Protein AF-A0A4Q3UBK6-F1 (afdb_monomer_lite)

Secondary structure (DSSP, 8-state):
-BTTB---HHHH---TTEEEEEEEEE-TT--EEEEEEETTEEEEEEE-PPPPP-HHHHHHHHHHHHHHHHHH--

pLDDT: mean 84.37, std 10.15, range [58.03, 97.06]

Foldseek 3Di:
DPPPDDDDPVVQPPDPQWDFDDFDDADPQRWTWGWTGGNNHTDIDIDHDDDDPPPVVVVVVVVVVVVVVVVVVD

Sequence (74 aa):
WKDGQAYDLTSLLGSSDWQLYSATGIDDDGTIVGFGSYKGEYAAFRMTPQAVPEPASMLALGLGAVALLRRRAR

Structure (mmCIF, N/CA/C/O backbone):
data_AF-A0A4Q3UBK6-F1
#
_entry.id   AF-A0A4Q3UBK6-F1
#
loop_
_atom_site.group_PDB
_atom_site.id
_atom_site.type_symbol
_atom_site.label_atom_id
_atom_site.label_alt_id
_atom_site.label_comp_id
_atom_site.label_asym_id
_atom_site.label_entity_id
_atom_site.label_seq_id
_atom_site.pdbx_PDB_ins_code
_atom_site.Cartn_x
_atom_site.Cartn_y
_atom_site.Cartn_z
_atom_site.occupancy
_atom_site.B_iso_or_equiv
_atom_site.auth_seq_id
_atom_site.auth_comp_id
_atom_site.auth_asym_id
_atom_site.auth_atom_id
_atom_site.pdbx_PDB_model_num
ATOM 1 N N . TRP A 1 1 ? -1.532 9.745 3.403 1.00 58.03 1 TRP A N 1
ATOM 2 C CA . TRP A 1 1 ? -1.402 10.831 4.390 1.00 58.03 1 TRP A CA 1
ATOM 3 C C . TRP A 1 1 ? -2.519 10.650 5.395 1.00 58.03 1 TRP A C 1
ATOM 5 O O . TRP A 1 1 ? -3.673 10.649 4.985 1.00 58.03 1 TRP A O 1
ATOM 15 N N . LYS A 1 2 ? -2.198 10.383 6.658 1.00 59.22 2 LYS A N 1
ATOM 16 C CA . LYS A 1 2 ? -3.185 10.233 7.733 1.00 59.22 2 LYS A CA 1
ATOM 17 C C . LYS A 1 2 ? -2.638 10.974 8.946 1.00 59.22 2 LYS A C 1
ATOM 19 O O . LYS A 1 2 ? -1.461 10.821 9.252 1.00 59.22 2 LYS A O 1
ATOM 24 N N . ASP A 1 3 ? -3.447 11.840 9.548 1.00 74.88 3 ASP A N 1
ATOM 25 C CA . ASP A 1 3 ? -3.076 12.623 10.737 1.00 74.88 3 ASP A CA 1
ATOM 26 C C . ASP A 1 3 ? -1.783 13.452 10.575 1.00 74.88 3 ASP A C 1
ATOM 28 O O . ASP A 1 3 ? -0.989 13.594 11.502 1.00 74.88 3 ASP A O 1
ATOM 32 N N . GLY A 1 4 ? -1.528 13.985 9.373 1.00 79.81 4 GLY A N 1
ATOM 33 C CA . GLY A 1 4 ? -0.302 14.743 9.095 1.00 79.81 4 GLY A CA 1
ATOM 34 C C . GLY A 1 4 ? 0.919 13.893 8.737 1.00 79.81 4 GLY A C 1
ATOM 35 O O . GLY A 1 4 ? 1.947 14.454 8.365 1.00 79.81 4 GLY A O 1
ATOM 36 N N . GLN A 1 5 ? 0.820 12.561 8.796 1.00 77.38 5 GLN A N 1
ATOM 37 C CA . GLN A 1 5 ? 1.930 11.653 8.520 1.00 77.38 5 GLN A CA 1
ATOM 38 C C . GLN A 1 5 ? 1.831 11.021 7.129 1.00 77.38 5 GLN A C 1
ATOM 40 O O . GLN A 1 5 ? 0.784 10.522 6.691 1.00 77.38 5 GLN A O 1
ATOM 45 N N . ALA A 1 6 ? 2.958 11.042 6.418 1.00 76.19 6 ALA A N 1
ATOM 46 C CA . ALA A 1 6 ? 3.180 10.225 5.238 1.00 76.19 6 ALA A CA 1
ATOM 47 C C . ALA A 1 6 ? 3.658 8.837 5.683 1.00 76.19 6 ALA A C 1
ATOM 49 O O . ALA A 1 6 ? 4.531 8.728 6.539 1.00 76.19 6 ALA A O 1
ATOM 50 N N . TYR A 1 7 ? 3.082 7.794 5.093 1.00 75.00 7 TYR A N 1
ATOM 51 C CA . TYR A 1 7 ? 3.473 6.410 5.337 1.00 75.00 7 TYR A CA 1
ATOM 52 C C . TYR A 1 7 ? 4.164 5.878 4.091 1.00 75.00 7 TYR A C 1
ATOM 54 O O . TYR A 1 7 ? 3.702 6.140 2.978 1.00 75.00 7 TYR A O 1
ATOM 62 N N . ASP A 1 8 ? 5.250 5.131 4.281 1.00 78.50 8 ASP A N 1
ATOM 63 C CA . ASP A 1 8 ? 5.860 4.376 3.193 1.00 78.50 8 ASP A CA 1
ATOM 64 C C . ASP A 1 8 ? 4.937 3.212 2.833 1.00 78.50 8 ASP A C 1
ATOM 66 O O . ASP A 1 8 ? 4.662 2.336 3.656 1.00 78.50 8 ASP A O 1
ATOM 70 N N . LEU A 1 9 ? 4.459 3.212 1.594 1.00 78.06 9 LEU A N 1
ATOM 71 C CA . LEU A 1 9 ? 3.569 2.187 1.070 1.00 78.06 9 LEU A CA 1
ATOM 72 C C . LEU A 1 9 ? 4.201 0.792 1.116 1.00 78.06 9 LEU A C 1
ATOM 74 O O . LEU A 1 9 ? 3.512 -0.190 1.380 1.00 78.06 9 LEU A O 1
ATOM 78 N N . THR A 1 10 ? 5.517 0.717 0.919 1.00 76.50 10 THR A N 1
ATOM 79 C CA . THR A 1 10 ? 6.288 -0.529 0.963 1.00 76.50 10 THR A CA 1
ATOM 80 C C . THR A 1 10 ? 6.248 -1.141 2.359 1.00 76.50 10 THR A C 1
ATOM 82 O O . THR A 1 10 ? 6.091 -2.347 2.494 1.00 76.50 10 THR A O 1
ATOM 85 N N . SER A 1 11 ? 6.297 -0.311 3.408 1.00 75.00 11 SER A N 1
ATOM 86 C CA . SER A 1 11 ? 6.241 -0.773 4.804 1.00 75.00 11 SER A CA 1
ATOM 87 C C . SER A 1 11 ? 4.909 -1.430 5.190 1.00 75.00 11 SER A C 1
ATOM 89 O O . SER A 1 11 ?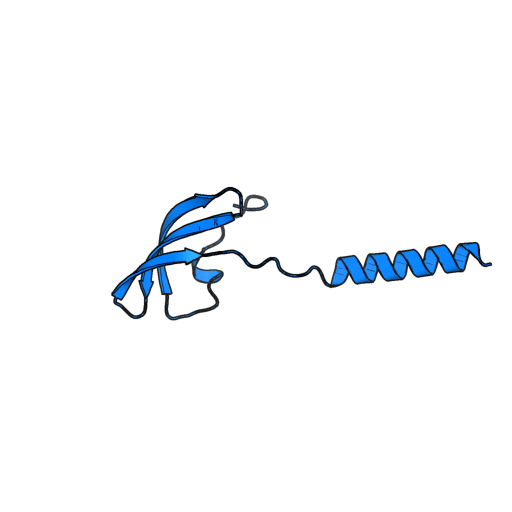 4.846 -2.169 6.170 1.00 75.00 11 SER A O 1
ATOM 91 N N . LEU A 1 12 ? 3.847 -1.174 4.418 1.00 74.31 12 LEU A N 1
ATOM 92 C CA . LEU A 1 12 ? 2.512 -1.733 4.638 1.00 74.31 12 LEU A CA 1
ATOM 93 C C . LEU A 1 12 ? 2.305 -3.057 3.894 1.00 74.31 12 LEU A C 1
ATOM 95 O O . LEU A 1 12 ? 1.413 -3.833 4.238 1.00 74.31 12 LEU A O 1
ATOM 99 N N . LEU A 1 13 ? 3.132 -3.330 2.884 1.00 72.88 13 LEU A N 1
ATOM 100 C CA . LEU A 1 13 ? 3.174 -4.615 2.214 1.00 72.88 13 LEU A CA 1
ATOM 101 C C . LEU A 1 13 ? 3.966 -5.569 3.105 1.00 72.88 13 LEU A C 1
ATOM 103 O O . LEU A 1 13 ? 5.189 -5.548 3.126 1.00 72.88 13 LEU A O 1
ATOM 107 N N . GLY A 1 14 ? 3.284 -6.457 3.828 1.00 69.00 14 GLY A N 1
ATOM 108 C CA . GLY A 1 14 ? 3.929 -7.533 4.597 1.00 69.00 14 GLY A CA 1
ATOM 109 C C . GLY A 1 14 ? 4.676 -8.574 3.740 1.00 69.00 14 GLY A C 1
ATOM 110 O 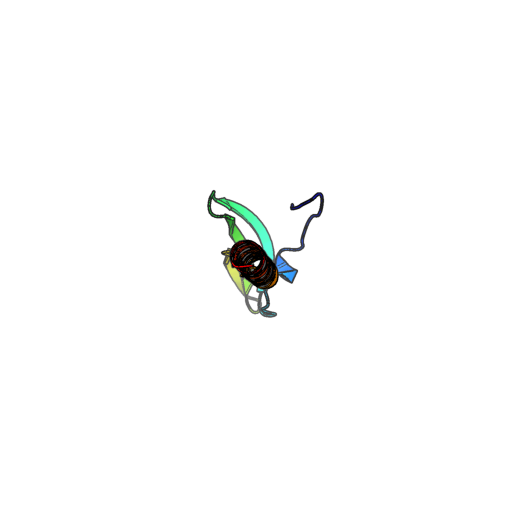O . GLY A 1 14 ? 4.851 -9.706 4.179 1.00 69.00 14 GLY A O 1
ATOM 111 N N . SER A 1 15 ? 5.060 -8.231 2.507 1.00 71.44 15 SER A N 1
ATOM 112 C CA . SER A 1 15 ? 5.742 -9.079 1.536 1.00 71.44 15 SER A CA 1
ATOM 113 C C . SER A 1 15 ? 7.066 -8.443 1.128 1.00 71.44 15 SER A C 1
ATOM 115 O O . SER A 1 15 ? 7.098 -7.329 0.613 1.00 71.44 15 SER A O 1
ATOM 117 N N . SER A 1 16 ? 8.153 -9.190 1.309 1.00 77.94 16 SER A N 1
ATOM 118 C CA . SER A 1 16 ? 9.508 -8.805 0.898 1.00 77.94 16 SER A CA 1
ATOM 119 C C . SER A 1 16 ? 9.755 -8.909 -0.611 1.00 77.94 16 SER A C 1
ATOM 121 O O . SER A 1 16 ? 10.821 -8.520 -1.075 1.00 77.94 16 SER A O 1
ATOM 123 N N . ASP A 1 17 ? 8.810 -9.465 -1.375 1.00 89.94 17 ASP A N 1
ATOM 124 C CA . ASP A 1 17 ? 8.988 -9.732 -2.809 1.00 89.94 17 ASP A CA 1
ATOM 125 C C . ASP A 1 17 ? 8.715 -8.506 -3.691 1.00 89.94 17 ASP A C 1
ATOM 127 O O . ASP A 1 17 ? 9.060 -8.513 -4.875 1.00 89.94 17 ASP A O 1
ATOM 131 N N . TRP A 1 18 ? 8.065 -7.479 -3.137 1.00 90.75 18 TRP A N 1
ATOM 132 C CA . TRP A 1 18 ? 7.716 -6.255 -3.846 1.00 90.75 18 TRP A CA 1
ATOM 133 C C . TRP A 1 18 ? 8.669 -5.117 -3.494 1.00 90.75 18 TRP A C 1
ATOM 135 O O . TRP A 1 18 ? 8.852 -4.774 -2.329 1.00 90.75 18 TRP A O 1
ATOM 145 N N . GLN A 1 19 ? 9.189 -4.459 -4.524 1.00 91.00 19 GLN A N 1
ATOM 146 C CA . GLN A 1 19 ? 9.797 -3.139 -4.429 1.00 91.00 19 GLN A CA 1
ATOM 147 C C . GLN A 1 19 ? 8.907 -2.153 -5.184 1.00 91.00 19 GLN A C 1
ATOM 149 O O . GLN A 1 19 ? 8.805 -2.219 -6.406 1.00 91.00 19 GLN A O 1
ATOM 154 N N . LEU A 1 20 ? 8.235 -1.244 -4.479 1.00 91.75 20 LEU A N 1
ATOM 155 C CA . LEU A 1 20 ? 7.350 -0.272 -5.122 1.00 91.75 20 LEU A CA 1
ATOM 156 C C . LEU A 1 20 ? 8.142 0.950 -5.593 1.00 91.75 20 LEU A C 1
ATOM 158 O O . LEU A 1 20 ? 8.990 1.457 -4.865 1.00 91.75 20 LEU A O 1
ATOM 162 N N . TYR A 1 21 ? 7.848 1.441 -6.798 1.00 92.69 21 TYR A N 1
ATOM 163 C CA . TYR A 1 21 ? 8.510 2.628 -7.351 1.00 92.69 21 TYR A CA 1
ATOM 164 C C . TYR A 1 21 ? 7.605 3.852 -7.333 1.00 92.69 21 TYR A C 1
ATOM 166 O O . TYR A 1 21 ? 8.041 4.942 -6.969 1.00 92.69 21 TYR A O 1
ATOM 174 N N . SER A 1 22 ? 6.341 3.693 -7.726 1.00 91.94 22 SER A N 1
ATOM 175 C CA . SER A 1 22 ? 5.392 4.801 -7.740 1.00 91.94 22 SER A CA 1
ATOM 176 C C . SER A 1 22 ? 3.959 4.308 -7.603 1.00 91.94 22 SER A C 1
ATOM 178 O O . SER A 1 22 ? 3.555 3.356 -8.273 1.00 91.94 22 SER A O 1
ATOM 180 N N . ALA A 1 23 ? 3.192 4.990 -6.754 1.00 92.12 23 ALA A N 1
ATOM 181 C CA . ALA A 1 23 ? 1.738 4.941 -6.775 1.00 92.12 23 ALA A CA 1
ATOM 182 C C . ALA A 1 23 ? 1.234 6.021 -7.739 1.00 92.12 23 ALA A C 1
ATOM 184 O O . ALA A 1 23 ? 1.614 7.186 -7.623 1.00 92.12 23 ALA A O 1
ATOM 185 N N . THR A 1 24 ? 0.393 5.632 -8.691 1.00 95.31 24 THR A N 1
ATOM 186 C CA . THR A 1 24 ? -0.080 6.505 -9.774 1.00 95.31 24 THR A CA 1
ATOM 187 C C . THR A 1 24 ? -1.546 6.894 -9.631 1.00 95.31 24 THR A C 1
ATOM 189 O O . THR A 1 24 ? -1.985 7.839 -10.282 1.00 95.31 24 THR A O 1
ATOM 192 N N . GLY A 1 25 ? -2.306 6.206 -8.775 1.00 93.56 25 GLY A N 1
ATOM 193 C CA . GLY A 1 25 ? -3.712 6.513 -8.543 1.00 93.56 25 GLY A CA 1
ATOM 194 C C . GLY A 1 25 ? -4.267 5.876 -7.276 1.00 93.56 25 GLY A C 1
ATOM 195 O O . GLY A 1 25 ? -3.722 4.897 -6.761 1.00 93.56 25 GLY A O 1
ATOM 196 N N . ILE A 1 26 ? -5.366 6.454 -6.799 1.00 92.81 26 ILE A N 1
ATOM 197 C CA . ILE A 1 26 ? -6.189 5.950 -5.703 1.00 92.81 26 ILE A CA 1
ATOM 198 C C . ILE A 1 26 ? -7.667 6.151 -6.065 1.00 92.81 26 ILE A C 1
ATOM 200 O O . ILE A 1 26 ? -7.999 7.188 -6.640 1.00 92.81 26 ILE A O 1
ATOM 204 N N . ASP A 1 27 ? -8.521 5.165 -5.785 1.00 91.25 27 ASP A N 1
ATOM 205 C CA . ASP A 1 27 ? -9.980 5.281 -5.945 1.00 91.25 27 ASP A CA 1
ATOM 206 C C . ASP A 1 27 ? -10.699 5.574 -4.614 1.00 91.25 27 ASP A C 1
ATOM 208 O O . ASP A 1 27 ? -10.074 5.625 -3.551 1.00 91.25 27 ASP A O 1
ATOM 212 N N . ASP A 1 28 ? -12.017 5.792 -4.679 1.00 90.00 28 ASP A N 1
ATOM 213 C CA . ASP A 1 28 ? -12.851 6.167 -3.525 1.00 90.00 28 ASP A CA 1
ATOM 214 C C . ASP A 1 28 ? -12.908 5.079 -2.438 1.00 90.00 28 ASP A C 1
ATOM 216 O O . ASP A 1 28 ? -13.109 5.388 -1.262 1.00 90.00 28 ASP A O 1
ATOM 220 N N . ASP A 1 29 ? -12.665 3.819 -2.807 1.00 88.38 29 ASP A N 1
ATOM 221 C CA . ASP A 1 29 ? -12.585 2.690 -1.875 1.00 88.38 29 ASP A CA 1
ATOM 222 C C . ASP A 1 29 ? -11.192 2.571 -1.222 1.00 88.38 29 ASP A C 1
ATOM 224 O O . ASP A 1 29 ? -10.937 1.678 -0.409 1.00 88.38 29 ASP A O 1
ATOM 228 N N . GLY A 1 30 ? -10.264 3.470 -1.567 1.00 85.81 30 GLY A N 1
ATOM 229 C CA . GLY A 1 30 ? -8.893 3.472 -1.072 1.00 85.81 30 GLY A CA 1
ATOM 230 C C . GLY A 1 30 ? -7.993 2.441 -1.751 1.00 85.81 30 GLY A C 1
ATOM 231 O O . GLY A 1 30 ? -6.898 2.168 -1.250 1.00 85.81 30 GLY A O 1
ATOM 232 N N . THR A 1 31 ? -8.412 1.864 -2.881 1.00 90.44 31 THR A N 1
ATOM 233 C CA . THR A 1 31 ? -7.548 1.008 -3.698 1.00 90.44 31 THR A CA 1
ATOM 234 C C . THR A 1 31 ? -6.453 1.858 -4.314 1.00 90.44 31 THR A C 1
ATOM 236 O O . THR A 1 31 ? -6.729 2.856 -4.971 1.00 90.44 31 THR A O 1
ATOM 239 N N . ILE A 1 32 ? -5.205 1.428 -4.170 1.00 91.25 32 ILE A N 1
ATOM 240 C CA . ILE A 1 32 ? -4.041 2.113 -4.728 1.00 91.25 32 ILE A CA 1
ATOM 241 C C . ILE A 1 32 ? -3.508 1.309 -5.913 1.00 91.25 32 ILE A C 1
ATOM 243 O O . ILE A 1 32 ? -3.337 0.091 -5.823 1.00 91.25 32 ILE A O 1
ATOM 247 N N . VAL A 1 33 ? -3.219 1.991 -7.019 1.00 94.25 33 VAL A N 1
ATOM 248 C CA . VAL A 1 33 ? -2.575 1.411 -8.206 1.00 94.25 33 VAL A CA 1
ATOM 249 C C . VAL A 1 33 ? -1.217 2.053 -8.458 1.00 94.25 33 VAL A C 1
ATOM 251 O O . VAL A 1 33 ? -0.975 3.205 -8.088 1.00 94.25 33 VAL A O 1
ATOM 254 N N . GLY A 1 34 ? -0.317 1.305 -9.089 1.00 94.88 34 GLY A N 1
ATOM 255 C CA . GLY A 1 34 ? 1.026 1.780 -9.386 1.00 94.88 34 GLY A CA 1
ATOM 256 C C . GLY A 1 34 ? 1.895 0.724 -10.046 1.00 94.88 34 GLY A C 1
ATOM 257 O O . GLY A 1 34 ? 1.401 -0.277 -10.571 1.00 94.88 34 GLY A O 1
ATOM 258 N N . PHE A 1 35 ? 3.203 0.948 -10.009 1.00 95.31 35 PHE A N 1
ATOM 259 C CA . PHE A 1 35 ? 4.189 0.022 -10.551 1.00 95.31 35 PHE A CA 1
ATOM 260 C C . PHE A 1 35 ? 5.412 -0.121 -9.643 1.00 95.31 35 PHE A C 1
ATOM 262 O O . PHE A 1 35 ? 5.735 0.747 -8.823 1.00 95.31 35 PHE A O 1
ATOM 269 N N . GLY A 1 36 ? 6.098 -1.243 -9.812 1.00 94.06 36 GLY A N 1
ATOM 270 C CA . GLY A 1 36 ? 7.257 -1.637 -9.031 1.00 94.06 36 GLY A CA 1
ATOM 271 C C . GLY A 1 36 ? 7.995 -2.799 -9.682 1.00 94.06 36 GLY A C 1
ATOM 272 O O . GLY A 1 36 ? 7.811 -3.091 -10.864 1.00 94.06 36 GLY A O 1
ATOM 273 N N . SER A 1 37 ? 8.797 -3.487 -8.882 1.00 94.50 37 SER A N 1
ATOM 274 C CA . SER A 1 37 ? 9.372 -4.781 -9.207 1.00 94.50 37 SER A CA 1
ATOM 275 C C . SER A 1 37 ? 8.797 -5.855 -8.289 1.00 94.50 37 SER A C 1
ATOM 277 O O . SER A 1 37 ? 8.755 -5.674 -7.072 1.00 94.50 37 SER A O 1
ATOM 279 N N . TYR A 1 38 ? 8.365 -6.970 -8.870 1.00 92.81 38 TYR A N 1
ATOM 280 C CA . TYR A 1 38 ? 8.013 -8.190 -8.159 1.00 92.81 38 TYR A CA 1
ATOM 281 C C . TYR A 1 38 ? 9.072 -9.245 -8.463 1.00 92.81 38 TYR A C 1
ATOM 283 O O . TYR A 1 38 ? 9.209 -9.681 -9.605 1.00 92.81 38 TYR A O 1
ATOM 291 N N . LYS A 1 39 ? 9.848 -9.640 -7.448 1.00 93.56 39 LYS A N 1
ATOM 292 C CA . LYS A 1 39 ? 10.952 -10.610 -7.586 1.00 93.56 39 LYS A CA 1
ATOM 293 C C . LYS A 1 39 ? 11.973 -10.249 -8.678 1.00 93.56 39 LYS A C 1
ATOM 295 O O . LYS A 1 39 ? 12.498 -11.130 -9.350 1.00 93.56 39 LYS A O 1
ATOM 300 N N . GLY A 1 40 ? 12.263 -8.961 -8.849 1.00 94.19 40 GLY A N 1
ATOM 301 C CA . GLY A 1 40 ? 13.212 -8.465 -9.853 1.00 94.19 40 GLY A CA 1
ATOM 302 C C . GLY A 1 40 ? 12.573 -8.090 -11.192 1.00 94.19 40 GLY A C 1
ATOM 303 O O . GLY A 1 40 ? 13.175 -7.338 -11.950 1.00 94.19 40 GLY A O 1
ATOM 304 N N . GLU A 1 41 ? 11.326 -8.492 -11.446 1.00 97.06 41 GLU A N 1
ATOM 305 C CA . GLU A 1 41 ? 10.626 -8.216 -12.703 1.00 97.06 41 GLU A CA 1
ATOM 306 C C . GLU A 1 41 ? 9.703 -7.006 -12.585 1.00 97.06 41 GLU A C 1
ATOM 308 O O . GLU A 1 41 ? 8.982 -6.858 -11.599 1.00 97.06 41 GLU A O 1
ATOM 313 N N . TYR A 1 42 ? 9.702 -6.133 -13.591 1.00 97.06 42 TYR A N 1
ATOM 314 C CA . TYR A 1 42 ? 8.855 -4.943 -13.584 1.00 97.06 42 TYR A CA 1
ATOM 315 C C . TYR A 1 42 ? 7.374 -5.328 -13.705 1.00 97.06 42 TYR A C 1
ATOM 317 O O . TYR A 1 42 ? 6.981 -6.043 -14.627 1.00 97.06 42 TYR A O 1
ATOM 325 N N . ALA A 1 43 ? 6.544 -4.842 -12.784 1.00 96.19 43 ALA A N 1
ATOM 326 C CA . ALA A 1 43 ? 5.138 -5.217 -12.698 1.00 96.19 43 ALA A CA 1
ATOM 327 C C . ALA A 1 43 ? 4.257 -4.064 -12.197 1.00 96.19 43 ALA A C 1
ATOM 329 O O . ALA A 1 43 ? 4.672 -3.232 -11.386 1.00 96.19 43 ALA A O 1
ATOM 330 N N . ALA A 1 44 ? 3.006 -4.047 -12.660 1.00 95.75 44 ALA A N 1
ATOM 331 C CA . ALA A 1 44 ? 1.958 -3.213 -12.085 1.00 95.75 44 ALA A CA 1
ATOM 332 C C . ALA A 1 44 ? 1.383 -3.879 -10.826 1.00 95.75 44 ALA A C 1
ATOM 334 O O . ALA A 1 44 ? 1.283 -5.105 -10.761 1.00 95.75 44 ALA A O 1
ATOM 335 N N . PHE A 1 45 ? 0.961 -3.078 -9.848 1.00 91.81 45 PHE A N 1
ATOM 336 C CA . PHE A 1 45 ? 0.292 -3.571 -8.646 1.00 91.81 45 PHE A CA 1
ATOM 337 C C . PHE A 1 45 ? -1.066 -2.898 -8.439 1.00 91.81 45 PHE A C 1
ATOM 339 O O . PHE A 1 45 ? -1.286 -1.745 -8.815 1.00 91.81 45 PHE A O 1
ATOM 346 N N . ARG A 1 46 ? -1.962 -3.637 -7.780 1.00 92.44 46 ARG A N 1
ATOM 347 C CA . ARG A 1 46 ? -3.213 -3.141 -7.204 1.00 92.44 46 ARG A CA 1
ATOM 348 C C . ARG A 1 46 ? -3.226 -3.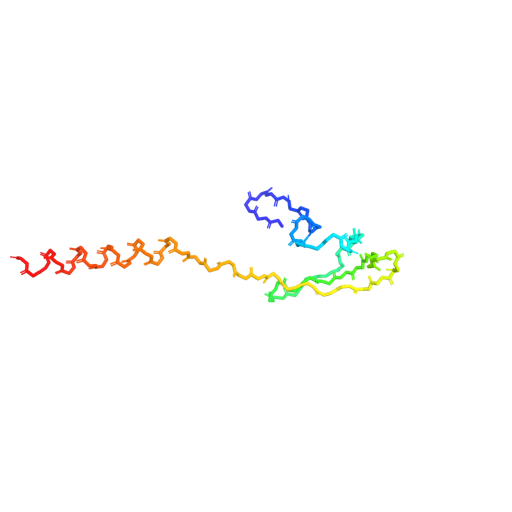533 -5.735 1.00 92.44 46 ARG A C 1
ATOM 350 O O . ARG A 1 46 ? -3.199 -4.720 -5.419 1.00 92.44 46 ARG A O 1
ATOM 357 N N . MET A 1 47 ? -3.269 -2.547 -4.852 1.00 87.88 47 MET A N 1
ATOM 358 C CA . MET A 1 47 ? -3.238 -2.748 -3.411 1.00 87.88 47 MET A CA 1
ATOM 359 C C . MET A 1 47 ? -4.549 -2.279 -2.789 1.00 87.88 47 MET A C 1
ATOM 361 O O . MET A 1 47 ? -4.955 -1.136 -2.969 1.00 87.88 47 MET A O 1
ATOM 365 N N . THR A 1 48 ? -5.191 -3.159 -2.029 1.00 87.06 48 THR A N 1
ATOM 366 C CA . THR A 1 48 ? -6.378 -2.838 -1.230 1.00 87.06 48 THR A CA 1
ATOM 367 C C . THR A 1 48 ? -5.991 -2.849 0.246 1.00 87.06 48 THR A C 1
ATOM 369 O O . THR A 1 48 ? -5.658 -3.925 0.757 1.00 87.06 48 THR A O 1
ATOM 372 N N . PRO A 1 49 ? -6.001 -1.697 0.938 1.00 77.00 49 PRO A N 1
ATOM 373 C CA . PRO A 1 49 ? -5.763 -1.654 2.374 1.00 77.00 49 PRO A CA 1
ATOM 374 C C . PRO A 1 49 ? -6.776 -2.547 3.096 1.00 77.00 49 PRO A C 1
ATOM 376 O O . PRO A 1 49 ? -7.981 -2.413 2.894 1.00 77.00 49 PRO A O 1
ATOM 379 N N . GLN A 1 50 ? -6.310 -3.470 3.938 1.00 73.69 50 GLN A N 1
ATOM 380 C CA . GLN A 1 50 ? -7.219 -4.210 4.809 1.00 73.69 50 GLN A CA 1
ATOM 381 C C . GLN A 1 50 ? -7.587 -3.339 6.009 1.00 73.69 50 GLN A C 1
ATOM 383 O O . GLN A 1 50 ? -6.711 -2.809 6.696 1.00 73.69 50 GLN A O 1
ATOM 388 N N . ALA A 1 51 ? -8.887 -3.205 6.277 1.00 65.81 51 ALA A N 1
ATOM 389 C CA . ALA A 1 51 ? -9.355 -2.615 7.521 1.00 65.81 51 ALA A CA 1
ATOM 390 C C . ALA A 1 51 ? -8.887 -3.496 8.686 1.00 65.81 51 ALA A C 1
ATOM 392 O O . ALA A 1 51 ? -9.210 -4.684 8.744 1.00 65.81 51 ALA A O 1
ATOM 393 N N . VAL A 1 52 ? -8.119 -2.921 9.610 1.00 69.12 52 VAL A N 1
ATOM 394 C CA . VAL A 1 52 ? -7.783 -3.597 10.865 1.00 69.12 52 VAL A CA 1
ATOM 395 C C . VAL A 1 52 ? -9.061 -3.627 11.708 1.00 69.12 52 VAL A C 1
ATOM 397 O O . VAL A 1 52 ? -9.587 -2.553 12.008 1.00 69.12 52 VAL A O 1
ATOM 400 N N . PRO A 1 53 ? -9.593 -4.807 12.086 1.00 62.72 53 PRO A N 1
ATOM 401 C CA . PRO A 1 53 ? -10.754 -4.874 12.966 1.00 62.72 53 PRO A CA 1
ATOM 402 C C . PRO A 1 53 ? -10.413 -4.173 14.277 1.00 62.72 53 PRO A C 1
ATOM 404 O O . PRO A 1 53 ? -9.381 -4.492 14.857 1.00 62.72 53 PRO A O 1
ATOM 407 N N . GLU A 1 54 ? -11.241 -3.237 14.744 1.00 75.69 54 GLU A N 1
ATOM 408 C CA . GLU A 1 54 ? -11.025 -2.548 16.018 1.00 75.69 54 GLU A CA 1
ATOM 409 C C . GLU A 1 54 ? -11.386 -3.470 17.198 1.00 75.69 54 GLU A C 1
ATOM 411 O O . GLU A 1 54 ? -12.567 -3.607 17.533 1.00 75.69 54 GLU A O 1
ATOM 416 N N . PRO A 1 55 ? -10.421 -4.109 17.888 1.00 71.19 55 PRO A N 1
ATOM 417 C CA . PRO A 1 55 ? -10.756 -5.124 18.884 1.00 71.19 55 PRO A CA 1
ATOM 418 C C . PRO A 1 55 ? -11.137 -4.470 20.219 1.00 71.19 55 PRO A C 1
ATOM 420 O O . PRO A 1 55 ? -11.983 -4.968 20.958 1.00 71.19 55 PRO A O 1
ATOM 423 N N . ALA A 1 56 ? -10.521 -3.329 20.535 1.00 78.50 56 ALA A N 1
ATOM 424 C CA . ALA A 1 56 ? -10.628 -2.688 21.840 1.00 78.50 56 ALA A CA 1
ATOM 425 C C . ALA A 1 56 ? -11.892 -1.829 21.984 1.00 78.50 56 ALA A C 1
ATOM 427 O O . ALA A 1 56 ? -12.521 -1.851 23.042 1.00 78.50 56 ALA A O 1
ATOM 428 N N . SER A 1 57 ? -12.300 -1.119 20.927 1.00 79.50 57 SER A N 1
ATOM 429 C CA . SER A 1 57 ? -13.491 -0.258 20.922 1.00 79.50 57 SER A CA 1
ATOM 430 C C . SER A 1 57 ? -14.748 -1.071 21.217 1.00 79.50 57 SER A C 1
ATOM 432 O O . SER A 1 57 ? -15.552 -0.707 22.074 1.00 79.50 57 SER A O 1
ATOM 434 N N . MET A 1 58 ? -14.882 -2.229 20.564 1.00 83.50 58 MET A N 1
ATOM 435 C CA . MET A 1 58 ? -16.017 -3.125 20.764 1.00 83.50 58 MET A CA 1
ATOM 436 C C . MET A 1 58 ? -16.064 -3.722 22.172 1.00 83.50 58 MET A C 1
ATOM 438 O O . MET A 1 58 ? -17.138 -3.793 22.770 1.00 83.50 58 MET A O 1
ATOM 442 N N . LEU A 1 59 ? -14.914 -4.111 22.729 1.00 82.69 59 LEU A N 1
ATOM 443 C CA . LEU A 1 59 ? -14.837 -4.605 24.105 1.00 82.69 59 LEU A CA 1
ATOM 444 C C . LEU A 1 59 ? -15.193 -3.510 25.116 1.00 82.69 59 LEU A C 1
ATOM 446 O O . LEU A 1 59 ? -15.984 -3.752 26.027 1.00 82.69 59 LEU A O 1
ATOM 450 N N . ALA A 1 60 ? -14.659 -2.300 24.942 1.00 86.88 60 ALA A N 1
ATOM 451 C CA . ALA A 1 60 ? -14.943 -1.167 25.818 1.00 86.88 60 ALA A CA 1
ATOM 452 C C . ALA A 1 60 ? -16.430 -0.778 25.787 1.00 86.88 60 ALA A C 1
ATOM 454 O O . ALA A 1 60 ? -17.043 -0.601 26.841 1.00 86.88 60 ALA A O 1
ATOM 455 N N . LEU A 1 61 ? -17.032 -0.716 24.596 1.00 88.81 61 LEU A N 1
ATOM 456 C CA . LEU A 1 61 ? -18.464 -0.458 24.429 1.00 88.81 61 LEU A CA 1
ATOM 457 C C . LEU A 1 61 ? -19.318 -1.566 25.054 1.00 88.81 61 LEU A C 1
ATOM 459 O O . LEU A 1 61 ? -20.277 -1.268 25.766 1.00 88.81 61 LEU A O 1
ATOM 463 N N . GLY A 1 62 ? -18.951 -2.835 24.852 1.00 87.81 62 GLY A N 1
ATOM 464 C CA . GLY A 1 62 ? -19.643 -3.974 25.454 1.00 87.81 62 GLY A CA 1
ATOM 465 C C . GLY A 1 62 ? -19.608 -3.940 26.984 1.00 87.81 62 GLY A C 1
ATOM 466 O O . GLY A 1 62 ? -20.647 -4.053 27.636 1.00 87.81 62 GLY A O 1
ATOM 467 N N . LEU A 1 63 ? -18.431 -3.713 27.574 1.00 89.81 63 LEU A N 1
ATOM 468 C CA . LEU A 1 63 ? -18.272 -3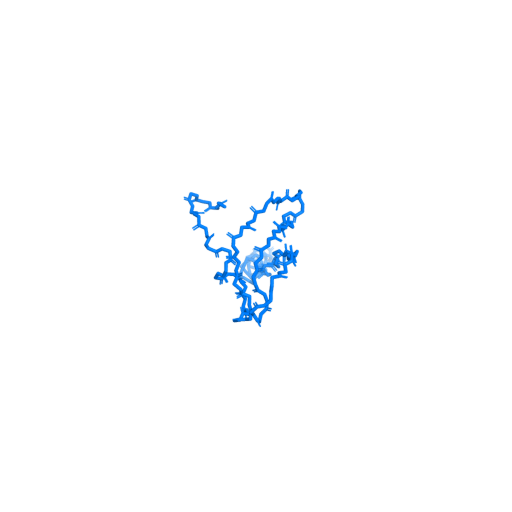.593 29.026 1.00 89.81 63 LEU A CA 1
ATOM 469 C C . LEU A 1 63 ? -19.023 -2.378 29.589 1.00 89.81 63 LEU A C 1
ATOM 471 O O . LEU A 1 63 ? -19.689 -2.493 30.621 1.00 89.81 63 LEU A O 1
ATOM 475 N N . GLY A 1 64 ? -18.975 -1.237 28.896 1.00 91.75 64 GLY A N 1
ATOM 476 C CA . GLY A 1 64 ? -19.731 -0.038 29.257 1.00 91.75 64 GLY A CA 1
ATOM 477 C C . GLY A 1 64 ? -21.243 -0.275 29.245 1.00 91.75 64 GLY A C 1
ATOM 478 O O . GLY A 1 64 ? -21.929 0.060 30.212 1.00 91.75 64 GLY A O 1
ATOM 479 N N . ALA A 1 65 ? -21.763 -0.926 28.202 1.00 91.75 65 ALA A N 1
ATOM 480 C CA . ALA A 1 65 ? -23.177 -1.280 28.099 1.00 91.75 65 ALA A CA 1
ATOM 481 C C . ALA A 1 65 ? -23.613 -2.226 29.232 1.00 91.75 65 ALA A C 1
ATOM 483 O O . ALA A 1 65 ? -24.636 -1.989 29.876 1.00 91.75 65 ALA A O 1
ATOM 484 N N . VAL A 1 66 ? -22.811 -3.251 29.546 1.00 93.69 66 VAL A N 1
ATOM 485 C CA . VAL A 1 66 ? -23.084 -4.172 30.663 1.00 93.69 66 VAL A CA 1
ATOM 486 C C . VAL A 1 66 ? -23.091 -3.437 32.007 1.00 93.69 66 VAL A C 1
ATOM 488 O O . VAL A 1 66 ? -23.977 -3.678 32.830 1.00 93.69 66 VAL A O 1
ATOM 491 N N . ALA A 1 67 ? -22.149 -2.522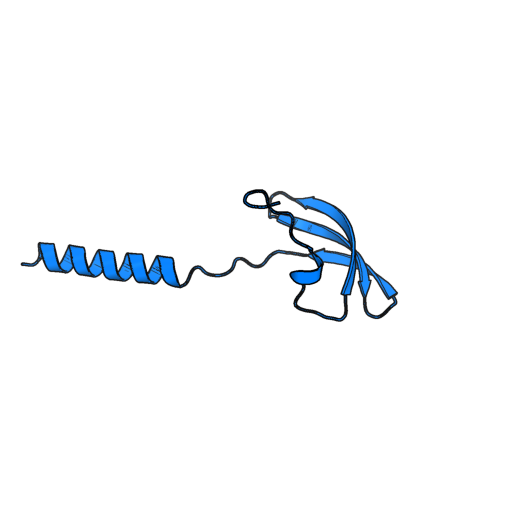 32.245 1.00 91.06 67 ALA A N 1
ATOM 492 C CA . ALA A 1 67 ? -22.103 -1.732 33.475 1.00 91.06 67 ALA A CA 1
ATOM 493 C C . ALA A 1 67 ? -23.337 -0.821 33.628 1.00 91.06 67 ALA A C 1
ATOM 495 O O . ALA A 1 67 ? -23.922 -0.751 34.712 1.00 91.06 67 ALA A O 1
ATOM 496 N N . LEU A 1 68 ? -23.774 -0.176 32.541 1.00 91.19 68 LEU A N 1
ATOM 497 C CA . LEU A 1 68 ? -24.977 0.663 32.521 1.00 91.19 68 LEU A CA 1
ATOM 498 C C . LEU A 1 68 ? -26.255 -0.149 32.767 1.00 91.19 68 LEU A C 1
ATOM 500 O O . LEU A 1 68 ? -27.103 0.268 33.556 1.00 91.19 68 LEU A O 1
ATOM 504 N N . LEU A 1 69 ? -26.377 -1.330 32.155 1.00 92.88 69 LEU A N 1
ATOM 505 C CA . LEU A 1 69 ? -27.517 -2.226 32.370 1.00 92.88 69 LEU A CA 1
ATOM 506 C C . LEU A 1 69 ? -27.564 -2.752 33.813 1.00 92.88 69 LEU A C 1
ATOM 508 O O . LEU A 1 69 ? -28.625 -2.749 34.433 1.00 92.88 69 LEU A O 1
ATOM 512 N N . ARG A 1 70 ? -26.414 -3.119 34.396 1.00 89.31 70 ARG A N 1
ATOM 513 C CA . ARG A 1 70 ? -26.322 -3.543 35.807 1.00 89.31 70 ARG A CA 1
ATOM 514 C C . ARG A 1 70 ? -26.668 -2.430 36.793 1.00 89.31 70 ARG A C 1
ATOM 516 O O . ARG A 1 70 ? -27.233 -2.714 37.843 1.00 89.31 70 ARG A O 1
ATOM 523 N N . ARG A 1 71 ? -26.350 -1.175 36.465 1.00 85.81 71 ARG A N 1
ATOM 524 C CA . ARG A 1 71 ? -26.720 -0.008 37.279 1.00 85.81 71 ARG A CA 1
ATOM 525 C C . ARG A 1 71 ? -28.220 0.293 37.229 1.00 85.81 71 ARG A C 1
ATOM 527 O O . ARG A 1 71 ? -28.730 0.867 38.176 1.00 85.81 71 ARG A O 1
ATOM 534 N N . ARG A 1 72 ? -28.911 -0.076 36.147 1.00 78.94 72 ARG A N 1
ATOM 535 C CA . ARG A 1 72 ? -30.358 0.139 35.985 1.00 78.94 72 ARG A CA 1
ATOM 536 C C . ARG A 1 72 ? -31.215 -0.965 36.620 1.00 78.94 72 ARG A C 1
ATOM 538 O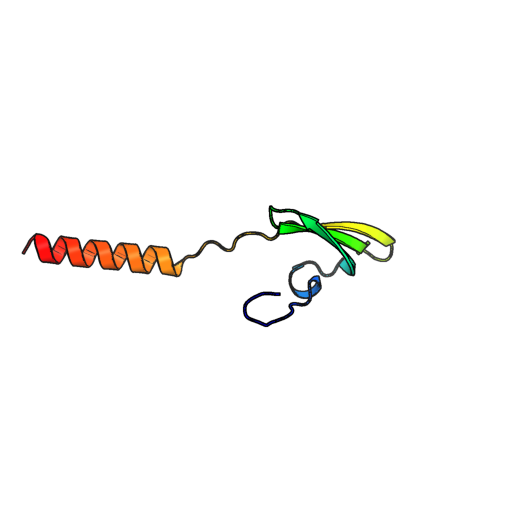 O . ARG A 1 72 ? -32.401 -0.750 36.833 1.00 78.94 72 ARG A O 1
ATOM 545 N N . ALA A 1 73 ? -30.627 -2.136 36.877 1.00 72.94 73 ALA A N 1
ATOM 546 C CA . ALA A 1 73 ? -31.280 -3.282 37.518 1.00 72.94 73 ALA A CA 1
ATOM 547 C C . ALA A 1 73 ? -31.067 -3.353 39.047 1.00 72.94 73 ALA A C 1
ATOM 549 O O . ALA A 1 73 ? -31.608 -4.252 39.689 1.00 72.94 73 ALA A O 1
ATOM 550 N N . ARG A 1 74 ? -30.259 -2.447 39.610 1.00 59.47 74 ARG A N 1
ATOM 551 C CA . ARG A 1 74 ? -30.179 -2.167 41.051 1.00 59.47 74 ARG A CA 1
ATOM 552 C C . ARG A 1 74 ? -31.057 -0.971 41.374 1.00 59.47 74 ARG A C 1
ATOM 554 O O . ARG A 1 74 ? -31.621 -0.976 42.484 1.00 59.47 74 ARG A O 1
#

Radius of gyration: 20.26 Å; chains: 1; bounding box: 44×25×55 Å